Protein AF-A0A3L9DV75-F1 (afdb_monomer_lite)

Organism: NCBI:txid2282420

Foldseek 3Di:
DLVVLLVVLVVVLVVCVVVVNLVVSLVSLVVNLVVCVVVVVLLSNLVSLLSNLVSCVVPDDPVVSVVSLVVSLVSCVVVVVPVVNVVSVVVSVVVVD

Radius of gyration: 13.13 Å; chains: 1; bounding box: 30×27×35 Å

Sequence (97 aa):
MFFYIIVFRECQFCYLLAKDKALEAIQIAMETIEVCKEYQTSYQLAPLLIIVGNGSKEFLDSDKVMEYYSEARDLSKIYGNKLMSLQIEKYMNDLLK

pLDDT: mean 78.64, std 10.03, range [52.53, 93.88]

Secondary structure (DSSP, 8-state):
-HHHHHHHHHHHHHHHHTTT-HHHHHHHHHHHHHHHHHTT-GGGHHHHHHHHHHHHTTTS-HHHHHHHHHHHHHHHHHTT-HHHHHHHHHHHHHHT-

Structure (mmCIF, N/CA/C/O backbone):
data_AF-A0A3L9DV75-F1
#
_entry.id   AF-A0A3L9DV75-F1
#
loop_
_atom_site.group_PDB
_atom_site.id
_atom_site.type_symbol
_atom_site.label_atom_id
_atom_site.label_alt_id
_atom_site.label_comp_id
_atom_site.label_asym_id
_atom_site.label_entity_id
_atom_site.label_seq_id
_atom_site.pdbx_PDB_ins_code
_atom_site.Cartn_x
_atom_site.Cartn_y
_atom_site.Cartn_z
_atom_site.occupancy
_atom_site.B_iso_or_equiv
_atom_site.auth_seq_id
_atom_site.auth_comp_id
_atom_site.auth_asym_id
_atom_site.auth_atom_id
_atom_site.pdbx_PDB_model_num
ATOM 1 N N . MET A 1 1 ? 3.283 17.040 15.116 1.00 52.53 1 MET A N 1
ATOM 2 C CA . MET A 1 1 ? 4.607 16.659 14.570 1.00 52.53 1 MET A CA 1
ATOM 3 C C . MET A 1 1 ? 4.517 15.433 13.660 1.00 52.53 1 MET A C 1
ATOM 5 O O . MET A 1 1 ? 4.975 15.521 12.535 1.00 52.53 1 MET A O 1
ATOM 9 N N . PHE A 1 2 ? 3.848 14.350 14.073 1.00 57.41 2 PHE A N 1
ATOM 10 C CA . PHE A 1 2 ? 3.686 13.114 13.280 1.00 57.41 2 PHE A CA 1
ATOM 11 C C . PHE A 1 2 ? 3.059 13.292 11.889 1.00 57.41 2 PHE A C 1
ATOM 13 O O . PHE A 1 2 ? 3.616 12.861 10.887 1.00 57.41 2 PHE A O 1
ATOM 20 N N . PHE A 1 3 ? 1.945 14.023 11.817 1.00 54.47 3 PHE A N 1
ATOM 21 C CA . PHE A 1 3 ? 1.255 14.307 10.555 1.00 54.47 3 PHE A CA 1
ATOM 22 C C . PHE A 1 3 ? 2.153 15.046 9.543 1.00 54.47 3 PHE A C 1
ATOM 24 O O . PHE A 1 3 ? 2.076 14.806 8.345 1.00 54.47 3 PHE A O 1
ATOM 31 N N . TYR A 1 4 ? 3.059 15.902 10.030 1.00 55.41 4 TYR A N 1
ATOM 32 C CA . TYR A 1 4 ? 4.012 16.637 9.194 1.00 55.41 4 TYR A CA 1
ATOM 33 C C . TYR A 1 4 ? 5.094 15.719 8.611 1.00 55.41 4 TYR A C 1
ATOM 35 O O . TYR A 1 4 ? 5.498 15.903 7.470 1.00 55.41 4 TYR A O 1
ATOM 43 N N . ILE A 1 5 ? 5.527 14.701 9.365 1.00 61.06 5 ILE A N 1
ATOM 44 C CA . ILE A 1 5 ? 6.504 13.704 8.904 1.00 61.06 5 ILE A CA 1
ATOM 45 C C . ILE A 1 5 ? 5.914 12.875 7.759 1.00 61.06 5 ILE A C 1
ATOM 47 O O . ILE A 1 5 ? 6.601 12.620 6.777 1.00 61.06 5 ILE A O 1
ATOM 51 N N . ILE A 1 6 ? 4.636 12.506 7.854 1.00 63.03 6 ILE A N 1
ATOM 52 C CA . ILE A 1 6 ? 3.958 11.694 6.836 1.00 63.03 6 ILE A CA 1
ATOM 53 C C . ILE A 1 6 ? 3.755 12.503 5.554 1.00 63.03 6 ILE A C 1
ATOM 55 O O . ILE A 1 6 ? 4.155 12.051 4.488 1.00 63.03 6 ILE A O 1
ATOM 59 N N . VAL A 1 7 ? 3.259 13.741 5.664 1.00 62.16 7 VAL A N 1
ATOM 60 C CA . VAL A 1 7 ? 3.119 14.646 4.508 1.00 62.16 7 VAL A CA 1
ATOM 61 C C . VAL A 1 7 ? 4.477 14.929 3.855 1.00 62.16 7 VAL A C 1
ATOM 63 O O . VAL A 1 7 ? 4.600 14.895 2.633 1.00 62.16 7 VAL A O 1
ATOM 66 N N . PHE A 1 8 ? 5.524 15.162 4.651 1.00 64.06 8 PHE A N 1
ATOM 67 C CA . PHE A 1 8 ? 6.874 15.374 4.130 1.00 64.06 8 PHE A CA 1
ATOM 68 C C . PHE A 1 8 ? 7.396 14.143 3.376 1.00 64.06 8 PHE A C 1
ATOM 70 O O . PHE A 1 8 ? 7.968 14.285 2.295 1.00 64.06 8 PHE A O 1
ATOM 77 N N . ARG A 1 9 ? 7.159 12.935 3.904 1.00 66.06 9 ARG A N 1
ATOM 78 C CA . ARG A 1 9 ? 7.565 11.679 3.261 1.00 66.06 9 ARG A CA 1
ATOM 79 C C . ARG A 1 9 ? 6.757 11.371 1.998 1.00 66.06 9 ARG A C 1
ATOM 81 O O . ARG A 1 9 ? 7.350 10.905 1.031 1.00 66.06 9 ARG A O 1
ATOM 88 N N . GLU A 1 10 ? 5.468 11.709 1.943 1.00 63.59 10 GLU A N 1
ATOM 89 C CA . GLU A 1 10 ? 4.667 11.633 0.709 1.00 63.59 10 GLU A CA 1
ATOM 90 C C . GLU A 1 10 ? 5.188 12.597 -0.370 1.00 63.59 10 GLU A C 1
ATOM 92 O O . GLU A 1 10 ? 5.363 12.209 -1.526 1.00 63.59 10 GLU A O 1
ATOM 97 N N . CYS A 1 11 ? 5.518 13.841 -0.007 1.00 67.69 11 CYS A N 1
ATOM 98 C CA . CYS A 1 11 ? 6.141 14.789 -0.936 1.00 67.69 11 CYS A CA 1
ATOM 99 C C . CYS A 1 11 ? 7.515 14.304 -1.422 1.00 67.69 11 CYS A C 1
ATOM 101 O O . CYS A 1 11 ? 7.827 14.418 -2.609 1.00 67.69 11 CYS A O 1
ATOM 103 N N . GLN A 1 12 ? 8.326 13.744 -0.521 1.00 67.00 12 GLN A N 1
ATOM 104 C CA . GLN A 1 12 ? 9.628 13.174 -0.855 1.00 67.00 12 GLN A CA 1
ATOM 105 C C . GLN A 1 12 ? 9.487 11.959 -1.780 1.00 67.00 12 GLN A C 1
ATOM 107 O O . GLN A 1 12 ? 10.256 11.827 -2.728 1.00 67.00 12 GLN A O 1
ATOM 112 N N . PHE A 1 13 ? 8.475 11.118 -1.568 1.00 65.50 13 PHE A N 1
ATOM 113 C CA . PHE A 1 13 ? 8.152 10.004 -2.452 1.00 65.50 13 PHE A CA 1
ATOM 114 C C . PHE A 1 13 ? 7.811 10.479 -3.870 1.00 65.50 13 PHE A C 1
ATOM 116 O O . PHE A 1 13 ? 8.438 10.041 -4.835 1.00 65.50 13 PHE A O 1
ATOM 123 N N . CYS A 1 14 ? 6.868 11.418 -4.001 1.00 65.88 14 CYS A N 1
ATOM 124 C CA . CYS A 1 14 ? 6.478 11.984 -5.295 1.00 65.88 14 CYS A CA 1
ATOM 125 C C . CYS A 1 14 ? 7.673 12.621 -6.021 1.00 65.88 14 CYS A C 1
ATOM 127 O O . CYS A 1 14 ? 7.822 12.478 -7.234 1.00 65.88 14 CYS A O 1
ATOM 129 N N . TYR A 1 15 ? 8.554 13.287 -5.272 1.00 72.00 15 TYR A N 1
ATOM 130 C CA . TYR A 1 15 ? 9.788 13.861 -5.800 1.00 72.00 15 TYR A CA 1
ATOM 131 C C . TYR A 1 15 ? 10.783 12.803 -6.297 1.00 72.00 15 TYR A C 1
ATOM 133 O O . TYR A 1 15 ? 11.425 13.002 -7.327 1.00 72.00 15 TYR A O 1
ATOM 141 N N . LEU A 1 16 ? 10.926 11.685 -5.583 1.00 66.50 16 LEU A N 1
ATOM 142 C CA . LEU A 1 16 ? 11.843 10.606 -5.956 1.00 66.50 16 LEU A CA 1
ATOM 143 C C . LEU A 1 16 ? 11.335 9.804 -7.158 1.00 66.50 16 LEU A C 1
ATOM 145 O O . LEU A 1 16 ? 12.133 9.496 -8.042 1.00 66.50 16 LEU A O 1
ATOM 149 N N . LEU A 1 17 ? 10.025 9.552 -7.256 1.00 66.19 17 LEU A N 1
ATOM 150 C CA . LEU A 1 17 ? 9.425 8.980 -8.467 1.00 66.19 17 LEU A CA 1
ATOM 151 C C . LEU A 1 17 ? 9.669 9.865 -9.695 1.00 66.19 17 LEU A C 1
ATOM 153 O O . LEU A 1 17 ? 10.051 9.361 -10.744 1.00 66.19 17 LEU A O 1
ATOM 157 N N . ALA A 1 18 ? 9.538 11.189 -9.560 1.00 71.50 18 ALA A N 1
ATOM 158 C CA . ALA A 1 18 ? 9.833 12.126 -10.648 1.00 71.50 18 ALA A CA 1
ATOM 159 C C . ALA A 1 18 ? 11.314 12.123 -11.087 1.00 71.50 18 ALA A C 1
ATOM 161 O O . ALA A 1 18 ? 11.653 12.697 -12.121 1.00 71.50 18 ALA A O 1
ATOM 162 N N . LYS A 1 19 ? 12.200 11.502 -10.299 1.00 77.56 19 LYS A N 1
ATOM 163 C CA . LYS A 1 19 ? 13.637 11.366 -10.563 1.00 77.56 19 LYS A CA 1
ATOM 164 C C . LYS A 1 19 ? 14.070 9.935 -10.888 1.00 77.56 19 LYS A C 1
ATOM 166 O O . LYS A 1 19 ? 15.267 9.663 -10.833 1.00 77.56 19 LYS A O 1
ATOM 171 N N . ASP A 1 20 ? 13.125 9.048 -11.190 1.00 74.44 20 ASP A N 1
ATOM 172 C CA . ASP A 1 20 ? 13.392 7.642 -11.526 1.00 74.44 20 ASP A CA 1
ATOM 173 C C . ASP A 1 20 ? 14.071 6.853 -10.385 1.00 74.44 20 ASP A C 1
ATOM 175 O O . ASP A 1 20 ? 14.782 5.869 -10.574 1.00 74.44 20 ASP A O 1
ATOM 179 N N . LYS A 1 21 ? 13.869 7.308 -9.142 1.00 78.56 21 LYS A N 1
ATOM 180 C CA . LYS A 1 21 ? 14.433 6.720 -7.918 1.00 78.56 21 LYS A CA 1
ATOM 181 C C . LYS A 1 21 ? 13.380 5.889 -7.189 1.00 78.56 21 LYS A C 1
ATOM 183 O O . LYS A 1 21 ? 13.126 6.084 -5.999 1.00 78.56 21 LYS A O 1
ATOM 188 N N . ALA A 1 22 ? 12.752 4.962 -7.911 1.00 73.69 22 ALA A N 1
ATOM 189 C CA . ALA A 1 22 ? 11.630 4.167 -7.411 1.00 73.69 22 ALA A CA 1
ATOM 190 C C . ALA A 1 22 ? 11.967 3.393 -6.123 1.00 73.69 22 ALA A C 1
ATOM 192 O O . ALA A 1 22 ? 11.185 3.409 -5.175 1.00 73.69 22 ALA A O 1
ATOM 193 N N . LEU A 1 23 ? 13.157 2.789 -6.038 1.00 74.19 23 LEU A N 1
ATOM 194 C CA . LEU A 1 23 ? 13.588 2.025 -4.858 1.00 74.19 23 LEU A CA 1
ATOM 195 C C . LEU A 1 23 ? 13.717 2.890 -3.596 1.00 74.19 23 LEU A C 1
ATOM 197 O O . LEU A 1 23 ? 13.248 2.500 -2.529 1.00 74.19 23 LEU A O 1
ATOM 201 N N . GLU A 1 24 ? 14.306 4.081 -3.718 1.00 75.12 24 GLU A N 1
ATOM 202 C CA . GLU A 1 24 ? 14.447 5.029 -2.603 1.00 75.12 24 GLU A CA 1
ATOM 203 C C . GLU A 1 24 ? 13.069 5.510 -2.127 1.00 75.12 24 GLU A C 1
ATOM 205 O O . GLU A 1 24 ? 12.812 5.634 -0.929 1.00 75.12 24 GLU A O 1
ATOM 210 N N . ALA A 1 25 ? 12.160 5.736 -3.076 1.00 72.12 25 ALA A N 1
ATOM 211 C CA . ALA A 1 25 ? 10.788 6.126 -2.801 1.00 72.12 25 ALA A CA 1
ATOM 212 C C . ALA A 1 25 ? 10.051 5.012 -2.023 1.00 72.12 25 ALA A C 1
ATOM 214 O O . ALA A 1 25 ? 9.460 5.259 -0.970 1.00 72.12 25 ALA A O 1
ATOM 215 N N . ILE A 1 26 ? 10.150 3.765 -2.485 1.00 75.50 26 ILE A N 1
ATOM 216 C CA . ILE A 1 26 ? 9.535 2.600 -1.832 1.00 75.50 26 ILE A CA 1
ATOM 217 C C . ILE A 1 26 ? 10.080 2.398 -0.423 1.00 75.50 26 ILE A C 1
ATOM 219 O O . ILE A 1 26 ? 9.298 2.164 0.496 1.00 75.50 26 ILE A O 1
ATOM 223 N N . GLN A 1 27 ? 11.393 2.537 -0.225 1.00 78.25 27 GLN A N 1
ATOM 224 C CA . GLN A 1 27 ? 11.993 2.426 1.102 1.00 78.25 27 GLN A CA 1
ATOM 225 C C . GLN A 1 27 ? 11.376 3.437 2.077 1.00 78.25 27 GLN A C 1
ATOM 227 O O . GLN A 1 27 ? 10.940 3.060 3.164 1.00 78.25 27 GLN A O 1
ATOM 232 N N . ILE A 1 28 ? 11.258 4.704 1.670 1.00 77.62 28 ILE A N 1
ATOM 233 C CA . ILE A 1 28 ? 10.632 5.748 2.493 1.00 77.62 28 ILE A CA 1
ATOM 234 C C . ILE A 1 28 ? 9.172 5.406 2.799 1.00 77.62 28 ILE A C 1
ATOM 236 O O . ILE A 1 28 ? 8.731 5.596 3.935 1.00 77.62 28 ILE A O 1
ATOM 240 N N . ALA A 1 29 ? 8.422 4.902 1.819 1.00 76.62 29 ALA A N 1
ATOM 241 C CA . ALA A 1 29 ? 7.030 4.510 2.009 1.00 76.62 29 ALA A CA 1
ATOM 242 C C . ALA A 1 29 ? 6.896 3.356 3.017 1.00 76.62 29 ALA A C 1
ATOM 244 O O . ALA A 1 29 ? 6.076 3.446 3.930 1.00 76.62 29 ALA A O 1
ATOM 245 N N . MET A 1 30 ? 7.742 2.325 2.920 1.00 76.31 30 MET A N 1
ATOM 246 C CA . MET A 1 30 ? 7.752 1.200 3.862 1.00 76.31 30 MET A CA 1
ATOM 247 C C . MET A 1 30 ? 8.137 1.628 5.281 1.00 76.31 30 MET A C 1
ATOM 249 O O . MET A 1 30 ? 7.450 1.268 6.233 1.00 76.31 30 MET A O 1
ATOM 253 N N . GLU A 1 31 ? 9.168 2.461 5.439 1.00 80.31 31 GLU A N 1
ATOM 254 C CA . GLU A 1 31 ? 9.521 3.033 6.746 1.00 80.31 31 GLU A CA 1
ATOM 255 C C . GLU A 1 31 ? 8.350 3.828 7.347 1.00 80.31 31 GLU A C 1
ATOM 257 O O . GLU A 1 31 ? 8.083 3.758 8.546 1.00 80.31 31 GLU A O 1
ATOM 262 N N . THR A 1 32 ? 7.611 4.564 6.511 1.00 77.56 32 THR A N 1
ATOM 263 C CA . THR A 1 32 ? 6.437 5.335 6.948 1.00 77.56 32 THR A CA 1
ATOM 264 C C . THR A 1 32 ? 5.282 4.427 7.361 1.00 77.56 32 THR A C 1
ATOM 266 O O . THR A 1 32 ? 4.568 4.746 8.310 1.00 77.56 32 THR A O 1
ATOM 269 N N . ILE A 1 33 ? 5.102 3.293 6.678 1.00 75.88 33 ILE A N 1
ATOM 270 C CA . ILE A 1 33 ? 4.103 2.279 7.028 1.00 75.88 33 ILE A CA 1
ATOM 271 C C . ILE A 1 33 ? 4.370 1.726 8.429 1.00 75.88 33 ILE A C 1
ATOM 273 O O . ILE A 1 33 ? 3.448 1.688 9.244 1.00 75.88 33 ILE A O 1
ATOM 277 N N . GLU A 1 34 ? 5.612 1.352 8.740 1.00 77.50 34 GLU A N 1
ATOM 278 C CA . GLU A 1 34 ? 5.969 0.824 10.065 1.00 77.50 34 GLU A CA 1
ATOM 279 C C . GLU A 1 34 ? 5.725 1.857 11.169 1.00 77.50 34 GLU A C 1
ATOM 281 O O . GLU A 1 34 ? 5.101 1.561 12.189 1.00 77.50 34 GLU A O 1
ATOM 286 N N . VAL A 1 35 ? 6.083 3.111 10.902 1.00 74.94 35 VAL A N 1
ATOM 287 C CA . VAL A 1 35 ? 5.789 4.242 11.783 1.00 74.94 35 VAL A CA 1
ATOM 288 C C . VAL A 1 35 ? 4.274 4.442 11.974 1.00 74.94 35 VAL A C 1
ATOM 290 O O . VAL A 1 35 ? 3.805 4.664 13.087 1.00 74.94 35 VAL A O 1
ATOM 293 N N . CYS A 1 36 ? 3.459 4.324 10.924 1.00 72.88 36 CYS A N 1
ATOM 294 C CA . CYS A 1 36 ? 2.003 4.444 11.055 1.00 72.88 36 CYS A CA 1
ATOM 295 C C . CYS A 1 36 ? 1.383 3.292 11.861 1.00 72.88 36 CYS A C 1
ATOM 297 O O . CYS A 1 36 ? 0.410 3.511 12.587 1.00 72.88 36 CYS A O 1
ATOM 299 N N . LYS A 1 37 ? 1.931 2.075 11.742 1.00 69.94 37 LYS A N 1
ATOM 300 C CA . LYS A 1 37 ? 1.506 0.906 12.527 1.00 69.94 37 LYS A CA 1
ATOM 301 C C . LYS A 1 37 ? 1.810 1.096 14.014 1.00 69.94 37 LYS A C 1
ATOM 303 O O . LYS A 1 37 ? 0.931 0.845 14.835 1.00 69.94 37 LYS A O 1
ATOM 308 N N . GLU A 1 38 ? 3.004 1.583 14.353 1.00 76.56 38 GLU A N 1
ATOM 309 C CA . GLU A 1 38 ? 3.431 1.823 15.740 1.00 76.56 38 GLU A CA 1
ATOM 310 C C . GLU A 1 38 ? 2.513 2.820 16.467 1.00 76.56 38 GLU A C 1
ATOM 312 O O . GLU A 1 38 ? 2.110 2.590 17.606 1.00 76.56 38 GLU A O 1
ATOM 317 N N . TYR A 1 39 ? 2.110 3.895 15.785 1.00 74.31 39 TYR A N 1
ATOM 318 C CA . TYR A 1 39 ? 1.304 4.969 16.376 1.00 74.31 39 TYR A CA 1
ATOM 319 C C . TYR A 1 39 ? -0.204 4.828 16.119 1.00 74.31 39 TYR A C 1
ATOM 321 O O . TYR A 1 39 ? -0.965 5.755 16.397 1.00 74.31 39 TYR A O 1
ATOM 329 N N . GLN A 1 40 ? -0.646 3.678 15.595 1.00 68.31 40 GLN A N 1
ATOM 330 C CA . GLN A 1 40 ? -2.049 3.381 15.268 1.00 68.31 40 GLN A CA 1
ATOM 331 C C . GLN A 1 40 ? -2.710 4.431 14.351 1.00 68.31 40 GLN A C 1
ATOM 333 O O . GLN A 1 40 ? -3.929 4.614 14.360 1.00 68.31 40 GLN A O 1
ATOM 338 N N . THR A 1 41 ? -1.928 5.113 13.508 1.00 71.06 41 THR A N 1
ATOM 339 C CA . THR A 1 41 ? -2.424 6.078 12.512 1.00 71.06 41 THR A CA 1
ATOM 340 C C . THR A 1 41 ? -2.727 5.386 11.187 1.00 71.06 41 THR A C 1
ATOM 342 O O . THR A 1 41 ? -2.411 5.880 10.102 1.00 71.06 41 THR A O 1
ATOM 345 N N . SER A 1 42 ? -3.344 4.208 11.259 1.00 67.12 42 SER A N 1
ATOM 346 C CA . SER A 1 42 ? -3.411 3.278 10.137 1.00 67.12 42 SER A CA 1
ATOM 347 C C . SER A 1 42 ? -4.364 3.695 9.006 1.00 67.12 42 SER A C 1
ATOM 349 O O . SER A 1 42 ? -4.323 3.111 7.926 1.00 67.12 42 SER A O 1
ATOM 351 N N . TYR A 1 43 ? -5.127 4.781 9.179 1.00 65.44 43 TYR A N 1
ATOM 352 C CA . TYR A 1 43 ? -5.869 5.431 8.089 1.00 65.44 43 TYR A CA 1
ATOM 353 C C . TYR A 1 43 ? -4.946 5.993 6.988 1.00 65.44 43 TYR A C 1
ATOM 355 O O . TYR A 1 43 ? -5.384 6.144 5.850 1.00 65.44 43 TYR A O 1
ATOM 363 N N . GLN A 1 44 ? -3.671 6.266 7.301 1.00 70.75 44 GLN A N 1
ATOM 364 C CA . GLN A 1 44 ? -2.662 6.745 6.340 1.00 70.75 44 GLN A CA 1
ATOM 365 C C . GLN A 1 44 ? -1.904 5.605 5.647 1.00 70.75 44 GLN A C 1
ATOM 367 O O . GLN A 1 44 ? -1.108 5.858 4.749 1.00 70.75 44 GLN A O 1
ATOM 372 N N . LEU A 1 45 ? -2.162 4.345 6.013 1.00 79.25 45 LEU A N 1
ATOM 373 C CA . LEU A 1 45 ? -1.491 3.198 5.394 1.00 79.25 45 LEU A CA 1
ATOM 374 C C . LEU A 1 45 ? -1.954 2.946 3.964 1.00 79.25 45 LEU A C 1
ATOM 376 O O . LEU A 1 45 ? -1.152 2.557 3.121 1.00 79.25 45 LEU A O 1
ATOM 380 N N . ALA A 1 46 ? -3.234 3.174 3.673 1.00 82.44 46 ALA A N 1
ATOM 381 C CA . ALA A 1 46 ? -3.775 2.863 2.359 1.00 82.44 46 ALA A CA 1
ATOM 382 C C . ALA A 1 46 ? -3.129 3.703 1.228 1.00 82.44 46 ALA A C 1
ATOM 384 O O . ALA A 1 46 ? -2.744 3.112 0.219 1.00 82.44 46 ALA A O 1
ATOM 385 N N . PRO A 1 47 ? -2.919 5.032 1.368 1.00 79.62 47 PRO A N 1
ATOM 386 C CA . PRO A 1 47 ? -2.166 5.811 0.379 1.00 79.62 47 PRO A CA 1
ATOM 387 C C . PRO A 1 47 ? -0.718 5.335 0.206 1.00 79.62 47 PRO A C 1
ATOM 389 O O . PRO A 1 47 ? -0.242 5.221 -0.923 1.00 79.62 47 PRO A O 1
ATOM 392 N N . LEU A 1 48 ? -0.038 4.990 1.306 1.00 81.75 48 LEU A N 1
ATOM 393 C CA . LEU A 1 48 ? 1.347 4.506 1.287 1.00 81.75 48 LEU A CA 1
ATOM 394 C C . LEU A 1 48 ? 1.483 3.152 0.575 1.00 81.75 48 LEU A C 1
ATOM 396 O O . LEU A 1 48 ? 2.439 2.937 -0.164 1.00 81.75 48 LEU A O 1
ATOM 400 N N . LEU A 1 49 ? 0.511 2.254 0.736 1.00 86.25 49 LEU A N 1
ATOM 401 C CA . LEU A 1 49 ? 0.487 0.966 0.038 1.00 86.25 49 LEU A CA 1
ATOM 402 C C . LEU A 1 49 ? 0.261 1.124 -1.472 1.00 86.25 49 LEU A C 1
ATOM 404 O O . LEU A 1 49 ? 0.925 0.456 -2.259 1.00 86.25 49 LEU A O 1
ATOM 408 N N . ILE A 1 50 ? -0.605 2.052 -1.901 1.00 84.88 50 ILE A N 1
ATOM 409 C CA . ILE A 1 50 ? -0.783 2.374 -3.334 1.00 84.88 50 ILE A CA 1
ATOM 410 C C . ILE A 1 50 ? 0.531 2.867 -3.942 1.00 84.88 50 ILE A C 1
ATOM 412 O O . ILE A 1 50 ? 0.897 2.497 -5.057 1.00 84.88 50 ILE A O 1
ATOM 416 N N . ILE A 1 51 ? 1.230 3.713 -3.195 1.00 82.62 51 ILE A N 1
ATOM 417 C CA . ILE A 1 51 ? 2.543 4.267 -3.514 1.00 82.62 51 ILE A CA 1
ATOM 418 C C . ILE A 1 51 ? 3.573 3.142 -3.704 1.00 82.62 51 ILE A C 1
ATOM 420 O O . ILE A 1 51 ? 4.230 3.094 -4.747 1.00 82.62 51 ILE A O 1
ATOM 424 N N . VAL A 1 52 ? 3.661 2.197 -2.761 1.00 84.94 52 VAL A N 1
ATOM 425 C CA . VAL A 1 52 ? 4.543 1.021 -2.868 1.00 84.94 52 VAL A CA 1
ATOM 426 C C . VAL A 1 52 ? 4.179 0.175 -4.087 1.00 84.94 52 VAL A C 1
ATOM 428 O O . VAL A 1 52 ? 5.062 -0.140 -4.885 1.00 84.94 52 VAL A O 1
ATOM 431 N N . GLY A 1 53 ? 2.894 -0.128 -4.288 1.00 85.44 53 GLY A N 1
ATOM 432 C CA . GLY A 1 53 ? 2.420 -0.879 -5.453 1.00 85.44 53 GLY A CA 1
ATOM 433 C C . GLY A 1 53 ? 2.785 -0.198 -6.775 1.00 85.44 53 GLY A C 1
ATOM 434 O O . GLY A 1 53 ? 3.256 -0.843 -7.702 1.00 85.44 53 GLY A O 1
ATOM 435 N N . ASN A 1 54 ? 2.659 1.129 -6.859 1.00 83.75 54 ASN A N 1
ATOM 436 C CA . ASN A 1 54 ? 3.029 1.878 -8.060 1.00 83.75 54 ASN A CA 1
ATOM 437 C C . ASN A 1 54 ? 4.528 1.830 -8.355 1.00 83.75 54 ASN A C 1
ATOM 439 O O . ASN A 1 54 ? 4.897 1.589 -9.500 1.00 83.75 54 ASN A O 1
ATOM 443 N N . GLY A 1 55 ? 5.373 2.058 -7.347 1.00 80.94 55 GLY A N 1
ATOM 444 C CA . GLY A 1 55 ? 6.824 2.059 -7.535 1.00 80.94 55 GLY A CA 1
ATOM 445 C C . GLY A 1 55 ? 7.397 0.671 -7.826 1.00 80.94 55 GLY A C 1
ATOM 446 O O . GLY A 1 55 ? 8.458 0.564 -8.429 1.00 80.94 55 GLY A O 1
ATOM 447 N N . SER A 1 56 ? 6.712 -0.390 -7.400 1.00 84.62 56 SER A N 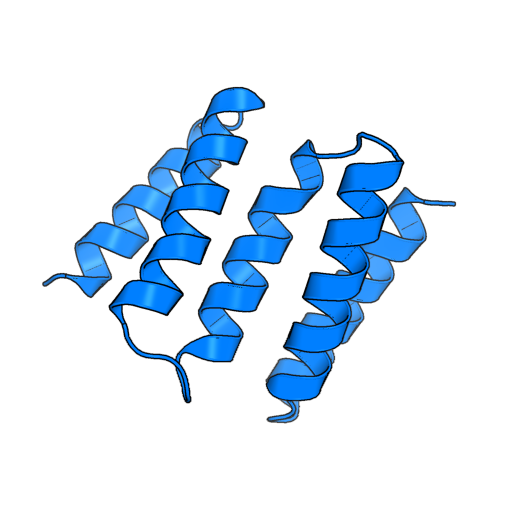1
ATOM 448 C CA . SER A 1 56 ? 7.201 -1.763 -7.542 1.00 84.62 56 SER A CA 1
ATOM 449 C C . SER A 1 56 ? 6.832 -2.444 -8.861 1.00 84.62 56 SER A C 1
ATOM 451 O O . SER A 1 56 ? 7.391 -3.493 -9.169 1.00 84.62 56 SER A O 1
ATOM 453 N N . LYS A 1 57 ? 5.974 -1.831 -9.686 1.00 84.50 57 LYS A N 1
ATOM 454 C CA . LYS A 1 57 ? 5.560 -2.358 -11.004 1.00 84.50 57 LYS A CA 1
ATOM 455 C C . LYS A 1 57 ? 6.702 -2.704 -11.948 1.00 84.50 57 LYS A C 1
ATOM 457 O O . LYS A 1 57 ? 6.540 -3.568 -12.798 1.00 84.50 57 LYS A O 1
ATOM 462 N N . GLU A 1 58 ? 7.821 -2.000 -11.838 1.00 80.25 58 GLU A N 1
ATOM 463 C CA . GLU A 1 58 ? 8.946 -2.167 -12.758 1.00 80.25 58 GLU A CA 1
ATOM 464 C C . GLU A 1 58 ? 9.810 -3.391 -12.439 1.00 80.25 58 GLU A C 1
ATOM 466 O O . GLU A 1 58 ? 10.616 -3.800 -13.271 1.00 80.25 58 GLU A O 1
ATOM 471 N N . PHE A 1 59 ? 9.666 -3.978 -11.245 1.00 82.81 59 PHE A N 1
ATOM 472 C CA . PHE A 1 59 ? 10.567 -5.038 -10.781 1.00 82.81 59 PHE A CA 1
ATOM 473 C C . PHE A 1 59 ? 9.914 -6.138 -9.930 1.00 82.81 59 PHE A C 1
ATOM 475 O O . PHE A 1 59 ? 10.584 -7.121 -9.611 1.00 82.81 59 PHE A O 1
ATOM 482 N N . LEU A 1 60 ? 8.643 -6.004 -9.542 1.00 86.25 60 LEU A N 1
ATOM 483 C CA . LEU A 1 60 ? 7.859 -7.075 -8.924 1.00 86.25 60 LEU A CA 1
ATOM 484 C C . LEU A 1 60 ? 6.866 -7.677 -9.915 1.00 86.25 60 LEU A C 1
ATOM 486 O O . LEU A 1 60 ? 6.343 -6.998 -10.797 1.00 86.25 60 LEU A O 1
ATOM 490 N N . ASP A 1 61 ? 6.562 -8.954 -9.697 1.00 88.44 61 ASP A N 1
ATOM 491 C CA . ASP A 1 61 ? 5.500 -9.657 -10.407 1.00 88.44 61 ASP A CA 1
ATOM 492 C C . ASP A 1 61 ? 4.142 -8.985 -10.165 1.00 88.44 61 ASP A C 1
ATOM 494 O O . ASP A 1 61 ? 3.868 -8.474 -9.070 1.00 88.44 61 ASP A O 1
ATOM 498 N N . SER A 1 62 ? 3.261 -9.042 -11.168 1.00 87.12 62 SER A N 1
ATOM 499 C CA . SER A 1 62 ? 1.923 -8.440 -11.106 1.00 87.12 62 SER A CA 1
ATOM 500 C C . SER A 1 62 ? 1.136 -8.882 -9.876 1.00 87.12 62 SER A C 1
ATOM 502 O O . SER A 1 62 ? 0.452 -8.065 -9.268 1.00 87.12 62 SER A O 1
ATOM 504 N N . ASP A 1 63 ? 1.271 -10.146 -9.475 1.00 89.44 63 ASP A N 1
ATOM 505 C CA . ASP A 1 63 ? 0.549 -10.713 -8.336 1.00 89.44 63 A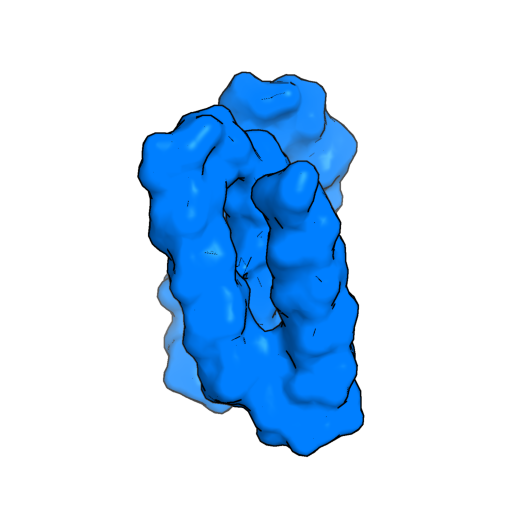SP A CA 1
ATOM 506 C C . ASP A 1 63 ? 0.957 -10.031 -7.024 1.00 89.44 63 ASP A C 1
ATOM 508 O O . ASP A 1 63 ? 0.099 -9.593 -6.259 1.00 89.44 63 ASP A O 1
ATOM 512 N N . LYS A 1 64 ? 2.263 -9.818 -6.813 1.00 88.88 64 LYS A N 1
ATOM 513 C CA . LYS A 1 64 ? 2.786 -9.104 -5.635 1.00 88.88 64 LYS A CA 1
ATOM 514 C C . LYS A 1 64 ? 2.401 -7.631 -5.637 1.00 88.88 64 LYS A C 1
ATOM 516 O O . LYS A 1 64 ? 2.102 -7.057 -4.596 1.00 88.88 64 LYS A O 1
ATOM 521 N N . VAL A 1 65 ? 2.379 -7.003 -6.810 1.00 89.12 65 VAL A N 1
ATOM 522 C CA . VAL A 1 65 ? 1.904 -5.620 -6.942 1.00 89.12 65 VAL A CA 1
ATOM 523 C C . VAL A 1 65 ? 0.414 -5.523 -6.576 1.00 89.12 65 VAL A C 1
ATOM 525 O O . VAL A 1 65 ? -0.006 -4.577 -5.905 1.00 89.12 65 VAL A O 1
ATOM 528 N N . MET A 1 66 ? -0.383 -6.523 -6.959 1.00 91.25 66 MET A N 1
ATOM 529 C CA . MET A 1 66 ? -1.816 -6.599 -6.660 1.00 91.25 66 MET A CA 1
ATOM 530 C C . MET A 1 66 ? -2.126 -6.856 -5.181 1.00 91.25 66 MET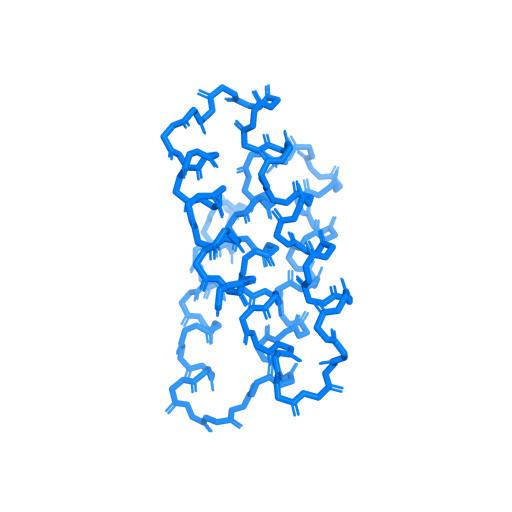 A C 1
ATOM 532 O O . MET A 1 66 ? -3.179 -6.417 -4.703 1.00 91.25 66 MET A O 1
ATOM 536 N N . GLU A 1 67 ? -1.225 -7.498 -4.436 1.00 93.88 67 GLU A N 1
ATOM 537 C CA . GLU A 1 67 ? -1.334 -7.637 -2.976 1.00 93.88 67 GLU A CA 1
ATOM 538 C C . GLU A 1 67 ? -1.348 -6.261 -2.292 1.00 93.88 67 GLU A C 1
ATOM 540 O O . GLU A 1 67 ? -2.271 -5.972 -1.527 1.00 93.88 67 GLU A O 1
ATOM 545 N N . TYR A 1 68 ? -0.436 -5.351 -2.660 1.00 91.69 68 TYR A N 1
ATOM 546 C CA . TYR A 1 68 ? -0.402 -3.993 -2.098 1.00 91.69 68 TYR A CA 1
ATOM 547 C C . TYR A 1 68 ? -1.697 -3.210 -2.354 1.00 91.69 68 TYR A C 1
ATOM 549 O O . TYR A 1 68 ? -2.197 -2.511 -1.467 1.00 91.69 68 TYR A O 1
ATOM 557 N N . TYR A 1 69 ? -2.284 -3.336 -3.549 1.00 91.75 69 TYR A N 1
ATOM 558 C CA . TYR A 1 69 ? -3.570 -2.700 -3.849 1.00 91.75 69 TYR A CA 1
ATOM 559 C C . TYR A 1 69 ? -4.730 -3.335 -3.082 1.00 91.75 69 TYR A C 1
ATOM 561 O O . TYR A 1 69 ? -5.617 -2.620 -2.610 1.00 91.75 69 TYR A O 1
ATOM 569 N N . SER A 1 70 ? -4.713 -4.656 -2.909 1.00 93.69 70 SER A N 1
ATOM 570 C CA . SER A 1 70 ? -5.725 -5.372 -2.127 1.00 93.69 70 SER A CA 1
ATOM 571 C C . SER A 1 70 ? -5.706 -4.930 -0.663 1.00 93.69 70 SER A C 1
ATOM 573 O O . SER A 1 70 ? -6.751 -4.567 -0.121 1.00 93.69 70 SER A O 1
ATOM 575 N N . GLU A 1 71 ? -4.521 -4.850 -0.055 1.00 92.31 71 GLU A N 1
ATOM 576 C CA . GLU A 1 71 ? -4.352 -4.356 1.315 1.00 92.31 71 GLU A CA 1
ATOM 577 C C . GLU A 1 71 ? -4.806 -2.896 1.459 1.00 92.31 71 GLU A C 1
ATOM 579 O O . GLU A 1 71 ? -5.562 -2.561 2.376 1.00 92.31 71 GLU A O 1
ATOM 584 N N . ALA A 1 72 ? -4.419 -2.021 0.522 1.00 89.44 72 ALA A N 1
ATOM 585 C CA . ALA A 1 72 ? -4.847 -0.622 0.520 1.00 89.44 72 ALA A CA 1
ATOM 586 C C . ALA A 1 72 ? -6.375 -0.483 0.433 1.00 89.44 72 ALA A C 1
ATOM 588 O O . ALA A 1 72 ? -6.984 0.339 1.131 1.00 89.44 72 ALA A O 1
ATOM 589 N N . ARG A 1 73 ? -7.018 -1.295 -0.414 1.00 92.44 73 ARG A N 1
ATOM 590 C CA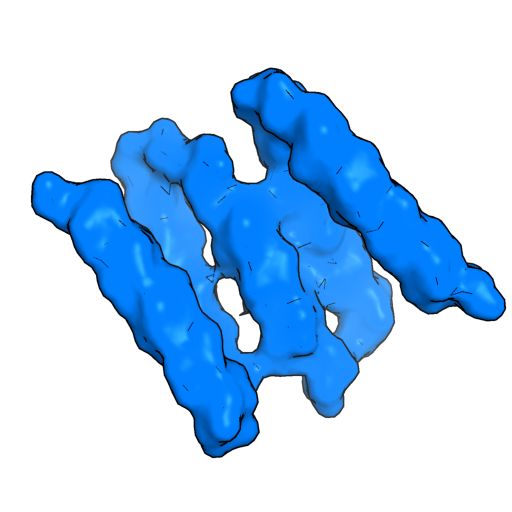 . ARG A 1 73 ? -8.476 -1.324 -0.573 1.00 92.44 73 ARG A CA 1
ATOM 591 C C . ARG A 1 73 ? -9.159 -1.751 0.719 1.00 92.44 73 ARG A C 1
ATOM 593 O O . ARG A 1 73 ? -10.152 -1.129 1.103 1.00 92.44 73 ARG A O 1
ATOM 600 N N . ASP A 1 74 ? -8.653 -2.793 1.367 1.00 91.31 74 ASP A N 1
ATOM 601 C CA . ASP A 1 74 ? -9.270 -3.371 2.558 1.00 91.31 74 ASP A CA 1
ATOM 602 C C . ASP A 1 74 ? -9.113 -2.441 3.768 1.00 91.31 74 ASP A C 1
ATOM 604 O O . ASP A 1 74 ? -10.092 -2.174 4.469 1.00 91.31 74 ASP A O 1
ATOM 608 N N . LEU A 1 75 ? -7.948 -1.808 3.930 1.00 88.06 75 LEU A N 1
ATOM 609 C CA . LEU A 1 75 ? -7.752 -0.742 4.918 1.00 88.06 75 LEU A CA 1
ATOM 610 C C . LEU A 1 75 ? -8.683 0.448 4.662 1.00 88.06 75 LEU A C 1
ATOM 612 O O . LEU A 1 75 ? -9.303 0.961 5.594 1.00 88.06 75 LEU A O 1
ATOM 616 N N . SER A 1 76 ? -8.863 0.848 3.400 1.00 84.62 76 SER A N 1
ATOM 617 C CA . SER A 1 76 ? -9.804 1.920 3.047 1.00 84.62 76 SER A CA 1
ATOM 618 C C . SER A 1 76 ? -11.243 1.581 3.459 1.00 84.62 76 SER A C 1
ATOM 620 O O . SER A 1 76 ? -11.970 2.467 3.911 1.00 84.62 76 SER A O 1
ATOM 622 N N . LYS A 1 77 ? -11.658 0.307 3.365 1.00 85.88 77 LYS A N 1
ATOM 623 C CA . LYS A 1 77 ? -12.973 -0.158 3.850 1.00 85.88 77 LYS A CA 1
ATOM 624 C C . LYS A 1 77 ? -13.067 -0.088 5.372 1.00 85.88 77 LYS A C 1
ATOM 626 O O . LYS A 1 77 ? -14.053 0.442 5.880 1.00 85.88 77 LYS A O 1
ATOM 631 N N . ILE A 1 78 ? -12.049 -0.580 6.082 1.00 86.69 78 ILE A N 1
ATOM 632 C CA . ILE A 1 78 ? -11.999 -0.599 7.554 1.00 86.69 78 ILE A CA 1
ATOM 633 C C . ILE A 1 78 ? -12.127 0.817 8.131 1.00 86.69 78 ILE A C 1
ATOM 635 O O . ILE A 1 78 ? -12.884 1.031 9.073 1.00 86.69 78 ILE A O 1
ATOM 639 N N . TYR A 1 79 ? -11.449 1.798 7.532 1.00 80.88 79 TYR A N 1
ATOM 640 C CA . TYR A 1 79 ? -11.480 3.193 7.988 1.00 80.88 79 TYR A CA 1
ATOM 641 C C . TYR A 1 79 ? -12.643 4.022 7.420 1.00 80.88 79 TYR A C 1
ATOM 643 O O . TYR A 1 79 ? -12.681 5.237 7.599 1.00 80.88 79 TYR A O 1
ATOM 651 N N . GLY A 1 80 ? -13.600 3.394 6.730 1.00 79.06 80 GLY A N 1
ATOM 652 C CA . GLY A 1 80 ? -14.784 4.076 6.200 1.00 79.06 80 GLY A CA 1
ATOM 653 C C . GLY A 1 80 ? -14.521 4.979 4.987 1.00 79.06 80 GLY A C 1
ATOM 654 O O . GLY A 1 80 ? -15.422 5.698 4.553 1.00 79.06 80 GLY A O 1
ATOM 655 N N . ASN A 1 81 ? -13.330 4.922 4.381 1.00 80.44 81 ASN A N 1
ATOM 656 C CA . ASN A 1 81 ? -13.000 5.658 3.161 1.00 80.44 81 ASN A CA 1
ATOM 657 C C . ASN A 1 81 ? -13.502 4.910 1.911 1.00 80.44 81 ASN A C 1
ATOM 659 O O . ASN A 1 81 ? -12.746 4.346 1.112 1.00 80.44 81 ASN A O 1
ATOM 663 N N . LYS A 1 82 ? -14.829 4.892 1.750 1.00 83.75 82 LYS A N 1
ATOM 664 C CA . LYS A 1 82 ? -15.515 4.130 0.697 1.00 83.75 82 LYS A CA 1
ATOM 665 C C . LYS A 1 82 ? -15.160 4.593 -0.719 1.00 83.75 82 LYS A C 1
ATOM 667 O O . LYS A 1 82 ? -15.061 3.759 -1.613 1.00 83.75 82 LYS A O 1
ATOM 672 N N . LEU A 1 83 ? -14.944 5.896 -0.921 1.00 82.81 83 LEU A N 1
ATOM 673 C CA . LEU A 1 83 ? -14.563 6.447 -2.226 1.00 82.81 83 LEU A CA 1
ATOM 674 C C . LEU A 1 83 ? -13.203 5.909 -2.681 1.00 82.81 83 LEU A C 1
ATOM 676 O O . LEU A 1 83 ? -13.085 5.413 -3.798 1.00 82.81 83 LEU A O 1
ATOM 680 N N . MET A 1 84 ? -12.205 5.959 -1.799 1.00 83.31 84 MET A N 1
ATOM 681 C CA . MET A 1 84 ? -10.864 5.462 -2.093 1.00 83.31 84 MET A CA 1
ATOM 682 C C . MET A 1 84 ? -10.869 3.958 -2.373 1.00 83.31 84 MET A C 1
ATOM 684 O O . MET A 1 84 ? -10.261 3.507 -3.338 1.00 83.31 84 MET A O 1
ATOM 688 N N . SER A 1 85 ? -11.630 3.187 -1.593 1.00 88.81 85 SER A N 1
ATOM 689 C CA . SER A 1 85 ? -11.799 1.753 -1.838 1.00 88.81 85 SER A CA 1
ATOM 690 C C . SER A 1 85 ? -12.335 1.457 -3.247 1.00 88.81 85 SER A C 1
ATOM 692 O O . SER A 1 85 ? -11.763 0.633 -3.957 1.00 88.81 85 SER A O 1
ATOM 694 N N . LEU A 1 86 ? -13.372 2.183 -3.689 1.00 90.12 86 LEU A N 1
ATOM 695 C CA . LEU A 1 86 ? -13.943 2.040 -5.034 1.00 90.12 86 LEU A CA 1
ATOM 696 C C 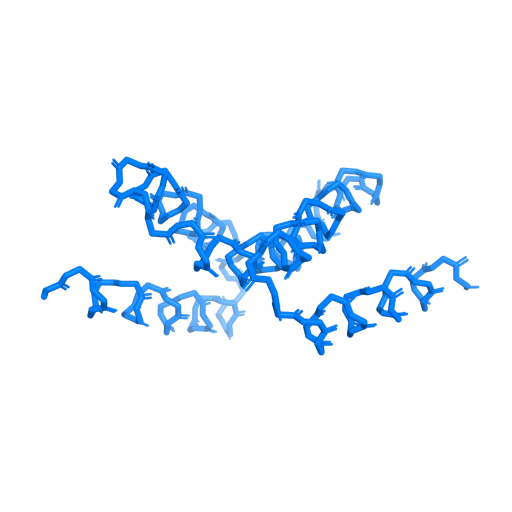. LEU A 1 86 ? -12.959 2.445 -6.141 1.00 90.12 86 LEU A C 1
ATOM 698 O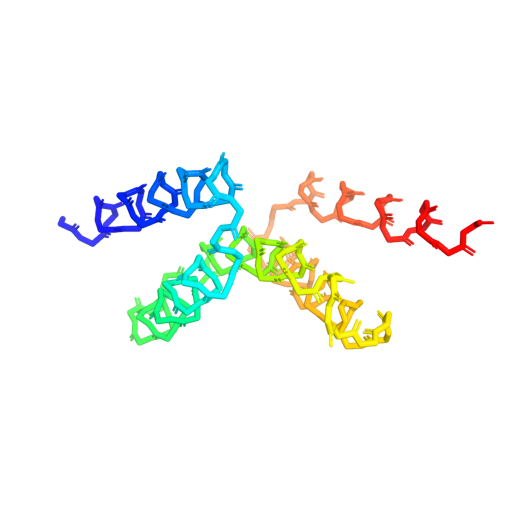 O . LEU A 1 86 ? -12.940 1.823 -7.201 1.00 90.12 86 LEU A O 1
ATOM 702 N N . GLN A 1 87 ? -12.146 3.479 -5.914 1.00 89.25 87 GLN A N 1
ATOM 703 C CA . GLN A 1 87 ? -11.121 3.908 -6.869 1.00 89.25 87 GLN A CA 1
ATOM 704 C C . GLN A 1 87 ? -10.036 2.841 -7.051 1.00 89.25 87 GLN A C 1
ATOM 706 O O . GLN A 1 87 ? -9.670 2.546 -8.187 1.00 89.25 87 GLN A O 1
ATOM 711 N N . ILE A 1 88 ? -9.568 2.236 -5.954 1.00 89.19 88 ILE A N 1
ATOM 712 C CA . ILE A 1 88 ? -8.589 1.141 -5.999 1.00 89.19 88 ILE A CA 1
ATOM 713 C C . ILE A 1 88 ? -9.195 -0.077 -6.701 1.00 89.19 88 ILE A C 1
ATOM 715 O O . ILE A 1 88 ? -8.563 -0.662 -7.571 1.00 89.19 88 ILE A O 1
ATOM 719 N N . GLU A 1 89 ? -10.441 -0.427 -6.381 1.00 91.56 89 GLU A N 1
ATOM 720 C CA . GLU A 1 89 ? -11.132 -1.568 -6.989 1.00 91.56 89 GLU A CA 1
ATOM 721 C C . GLU A 1 89 ? -11.334 -1.386 -8.499 1.00 91.56 89 GLU A C 1
ATOM 723 O O . GLU A 1 89 ? -11.076 -2.305 -9.276 1.00 91.56 89 GLU A O 1
ATOM 728 N N . LYS A 1 90 ? -11.710 -0.179 -8.942 1.00 91.06 90 LYS A N 1
ATOM 729 C CA . LYS A 1 90 ? -11.748 0.162 -10.368 1.00 91.06 90 LYS A CA 1
ATOM 730 C C . LYS A 1 90 ? -10.370 -0.005 -11.013 1.00 91.06 90 LYS A C 1
ATOM 732 O O . LYS A 1 90 ? -10.268 -0.648 -12.051 1.00 91.06 90 LYS A O 1
ATOM 737 N N . TYR A 1 91 ? -9.329 0.545 -10.390 1.00 88.81 91 TYR A N 1
ATOM 738 C CA . TYR A 1 91 ? -7.966 0.486 -10.910 1.00 88.81 91 TYR A CA 1
ATOM 739 C C . TYR A 1 91 ? -7.456 -0.954 -11.066 1.00 88.81 91 TYR A C 1
ATOM 741 O O . TYR A 1 91 ? -6.914 -1.312 -12.107 1.00 88.81 91 TYR A O 1
ATOM 749 N N . MET A 1 92 ? -7.689 -1.797 -10.059 1.00 90.44 92 MET A N 1
ATOM 750 C CA . MET A 1 92 ? -7.354 -3.222 -10.088 1.00 90.44 92 MET A CA 1
ATOM 751 C C . MET A 1 92 ? -8.067 -3.961 -11.228 1.00 90.44 92 MET A C 1
ATOM 753 O O . MET A 1 92 ? -7.447 -4.760 -11.920 1.00 90.44 92 MET A O 1
ATOM 757 N N . ASN A 1 93 ? -9.354 -3.680 -11.454 1.00 90.00 93 ASN A N 1
ATOM 758 C CA . ASN A 1 93 ? -10.110 -4.288 -12.552 1.00 90.00 93 ASN A CA 1
ATOM 759 C C . ASN A 1 93 ? -9.615 -3.836 -13.933 1.00 90.00 93 ASN A C 1
ATOM 761 O O . ASN A 1 93 ? -9.652 -4.621 -14.877 1.00 90.00 93 ASN A O 1
ATOM 765 N N . ASP A 1 94 ? -9.168 -2.585 -14.054 1.00 87.88 94 ASP A N 1
ATOM 766 C CA . ASP A 1 94 ? -8.608 -2.053 -15.298 1.00 87.88 94 ASP A CA 1
ATOM 767 C C . ASP A 1 94 ? -7.230 -2.669 -15.615 1.00 87.88 94 ASP A C 1
ATOM 769 O O . ASP A 1 94 ? -6.899 -2.811 -16.786 1.00 87.88 94 ASP A O 1
ATOM 773 N N . LEU A 1 95 ? -6.453 -3.084 -14.604 1.00 79.56 95 LEU A N 1
ATOM 774 C CA . LEU A 1 95 ? -5.174 -3.794 -14.784 1.00 79.56 95 LEU A CA 1
ATOM 775 C C . LEU A 1 95 ? -5.321 -5.258 -15.228 1.00 79.56 95 LEU A C 1
ATOM 777 O O . LEU A 1 95 ? -4.374 -5.827 -15.762 1.00 79.56 95 LEU A O 1
ATOM 781 N N . LEU A 1 96 ? -6.472 -5.880 -14.963 1.00 75.25 96 LEU A N 1
ATOM 782 C CA . LEU A 1 96 ? -6.751 -7.284 -15.292 1.00 75.25 96 LEU A CA 1
ATOM 783 C C . LEU A 1 96 ? -7.390 -7.469 -16.681 1.00 75.25 96 LEU A C 1
ATOM 785 O O . LEU A 1 96 ? -7.660 -8.604 -17.077 1.00 75.25 96 LEU A O 1
ATOM 789 N N . LYS A 1 97 ? -7.681 -6.372 -17.387 1.00 65.00 97 LYS A N 1
ATOM 790 C CA . LYS A 1 97 ? -8.224 -6.359 -18.752 1.00 65.00 97 LYS A CA 1
ATOM 791 C C . LYS A 1 97 ? -7.122 -6.245 -19.791 1.00 65.00 97 LYS A C 1
ATOM 793 O O . LYS A 1 97 ? -7.304 -6.870 -20.858 1.00 65.00 97 LYS A O 1
#